Protein AF-A0A2D4KSR7-F1 (afdb_monomer_lite)

pLDDT: mean 79.36, std 15.35, range [29.64, 94.12]

Sequence (170 aa):
NNEILVERNINGSLLKAALCVRCDGKEQSFSIANTLNNMCKRCQPTFISVNKSCSCSEPNILTGGLCFTSTGNFPPKGITTVRYGKLGITLRSEWFYKNLQASAAACWLYSNLTSCQALGNMCVMNMNSLSSATPDACGLFQYVFANTVGLGTVHSISFWRQSLPWLFYG

Foldseek 3Di:
DQWAWDQADLVGHGDPDTDTHHAPQPDLHQWHADPVSHDTHGADVQCCVAGNGNDQDPPWDDALNHTHRPPDPQFPDADQWAQPPVVRDIDGDPVCRRQQSVLLRCCQVVLDPVSLVVLVVQCVVNVVDDDPVGHYSNNSNVVSQVVCVVVPDRSVDPPQPVDHPDDDPD

Organism: NCBI:txid1970185

InterPro domains:
  IPR019170 Meckelin [PF09773] (38-170)
  IPR019170 Meckelin [PTHR21274] (5-170)

Structure (mmCIF, N/CA/C/O backbone):
data_AF-A0A2D4KSR7-F1
#
_entry.id   AF-A0A2D4KSR7-F1
#
loop_
_atom_site.group_PDB
_atom_site.id
_atom_site.type_symbol
_atom_site.label_atom_id
_atom_site.label_alt_id
_atom_site.label_comp_id
_atom_site.label_asym_id
_atom_site.label_entity_id
_atom_site.label_seq_id
_atom_site.pdbx_PDB_ins_code
_atom_site.Cartn_x
_atom_site.Cartn_y
_atom_site.Cartn_z
_atom_site.occupancy
_atom_site.B_iso_or_equiv
_atom_site.auth_seq_id
_atom_site.auth_comp_id
_atom_site.auth_asym_id
_atom_site.auth_atom_id
_atom_site.pdbx_PDB_model_num
ATOM 1 N N . ASN A 1 1 ? -32.581 1.930 15.905 1.00 51.91 1 ASN A N 1
ATOM 2 C CA . ASN A 1 1 ? -31.852 0.767 16.454 1.00 51.91 1 ASN A CA 1
ATOM 3 C C . ASN A 1 1 ? -30.727 0.366 15.511 1.00 51.91 1 ASN A C 1
ATOM 5 O O . ASN A 1 1 ? -30.988 -0.356 14.564 1.00 51.91 1 ASN A O 1
ATOM 9 N N . ASN A 1 2 ? -29.507 0.865 15.747 1.00 66.25 2 ASN A N 1
ATOM 10 C CA . ASN A 1 2 ? -28.279 0.490 15.012 1.00 66.25 2 ASN A CA 1
ATOM 11 C C . ASN A 1 2 ? -27.337 -0.330 15.915 1.00 66.25 2 ASN A C 1
ATOM 13 O O . ASN A 1 2 ? -26.118 -0.167 15.880 1.00 66.25 2 ASN A O 1
ATOM 17 N N . GLU A 1 3 ? -27.919 -1.151 16.783 1.00 81.31 3 GLU A N 1
ATOM 18 C CA . GLU A 1 3 ? -27.183 -1.977 17.732 1.00 81.31 3 GLU A CA 1
ATOM 19 C C . GLU A 1 3 ? -27.198 -3.424 17.251 1.00 81.31 3 GLU A C 1
ATOM 21 O O . GLU A 1 3 ? -28.242 -3.953 16.871 1.00 81.31 3 GLU A O 1
ATOM 26 N N . ILE A 1 4 ? -26.019 -4.035 17.228 1.00 83.19 4 ILE A N 1
ATOM 27 C CA . ILE A 1 4 ? -25.780 -5.388 16.738 1.00 83.19 4 ILE A CA 1
ATOM 28 C C . ILE A 1 4 ? -25.437 -6.261 17.937 1.00 83.19 4 ILE A C 1
ATOM 30 O O . ILE A 1 4 ? -24.583 -5.893 18.748 1.00 83.19 4 ILE A O 1
ATOM 34 N N . LEU A 1 5 ? -26.081 -7.423 18.034 1.00 83.69 5 LEU A N 1
ATOM 35 C CA . LEU A 1 5 ? -25.757 -8.423 19.042 1.00 83.69 5 LEU A CA 1
ATOM 36 C C . LEU A 1 5 ? -24.390 -9.046 18.723 1.00 83.69 5 LEU A C 1
ATOM 38 O O . LEU A 1 5 ? -24.196 -9.630 17.659 1.00 83.69 5 LEU A O 1
ATOM 42 N N . VAL A 1 6 ? -23.442 -8.932 19.646 1.00 82.81 6 VAL A N 1
ATOM 43 C CA . VAL A 1 6 ? -22.099 -9.506 19.537 1.00 82.81 6 VAL A CA 1
ATOM 44 C C . VAL A 1 6 ? -21.813 -10.432 20.708 1.00 82.81 6 VAL A C 1
ATOM 46 O O . VAL A 1 6 ? -21.980 -10.076 21.871 1.00 82.81 6 VAL A O 1
ATOM 49 N N . GLU A 1 7 ? -21.312 -11.620 20.388 1.00 83.38 7 GLU A N 1
ATOM 50 C CA . GLU A 1 7 ? -20.863 -12.623 21.363 1.00 83.38 7 GLU A CA 1
ATOM 51 C C . GLU A 1 7 ? -19.338 -12.633 21.526 1.00 83.38 7 GLU A C 1
ATOM 53 O O . GLU A 1 7 ? -18.792 -13.276 22.422 1.00 83.38 7 GLU A O 1
ATOM 58 N N . ARG A 1 8 ? -18.622 -11.925 20.646 1.00 81.31 8 ARG A N 1
ATOM 59 C CA . ARG A 1 8 ? -17.161 -11.827 20.640 1.00 81.31 8 ARG A CA 1
ATOM 60 C C . ARG A 1 8 ? -16.721 -10.376 20.543 1.00 81.31 8 ARG A C 1
ATOM 62 O O . ARG A 1 8 ? -17.354 -9.564 19.874 1.00 81.31 8 ARG A O 1
ATOM 69 N N . ASN A 1 9 ? -15.603 -10.069 21.187 1.00 71.94 9 ASN A N 1
ATOM 70 C CA . ASN A 1 9 ? -14.943 -8.775 21.068 1.00 71.94 9 ASN A CA 1
ATOM 71 C C . ASN A 1 9 ? -14.257 -8.636 19.691 1.00 71.94 9 ASN A C 1
ATOM 73 O O . ASN A 1 9 ? -13.995 -9.631 19.016 1.00 71.94 9 ASN A O 1
ATOM 77 N N . ILE A 1 10 ? -13.867 -7.416 19.308 1.00 68.62 10 ILE A N 1
ATOM 78 C CA . ILE A 1 10 ? -13.148 -7.108 18.054 1.00 68.62 10 ILE A CA 1
ATOM 79 C C . ILE A 1 10 ? -11.805 -7.844 17.908 1.00 68.62 10 ILE A C 1
ATOM 81 O O . ILE A 1 10 ? -11.288 -7.963 16.801 1.00 68.62 10 ILE A O 1
ATOM 85 N N . ASN A 1 11 ? -11.249 -8.345 19.014 1.00 70.25 11 ASN A N 1
ATOM 86 C CA . ASN A 1 11 ? -10.027 -9.153 19.047 1.00 70.25 11 ASN A CA 1
ATOM 87 C C . ASN A 1 11 ? -10.307 -10.668 18.917 1.00 70.25 11 ASN A C 1
ATOM 89 O O . ASN A 1 11 ? -9.387 -11.471 19.024 1.00 70.25 11 ASN A O 1
ATOM 93 N N . GLY A 1 12 ? -11.569 -11.077 18.741 1.00 73.12 12 GLY A N 1
ATOM 94 C CA . GLY A 1 12 ? -11.992 -12.474 18.584 1.00 73.12 12 GLY A CA 1
ATOM 95 C C . GLY A 1 12 ? -12.290 -13.230 19.887 1.00 73.12 12 GLY A C 1
ATOM 96 O O . GLY A 1 12 ? -12.804 -14.350 19.836 1.00 73.12 12 GLY A O 1
ATOM 97 N N . SER A 1 13 ? -12.026 -12.639 21.056 1.00 83.56 13 SER A N 1
ATOM 98 C CA . SER A 1 13 ? -12.298 -13.249 22.367 1.00 83.56 13 SER A CA 1
ATOM 99 C C . SER A 1 13 ? -13.800 -13.366 22.649 1.00 83.56 13 SER A C 1
ATOM 101 O O . SER A 1 13 ? -14.536 -12.414 22.393 1.00 83.56 13 SER A 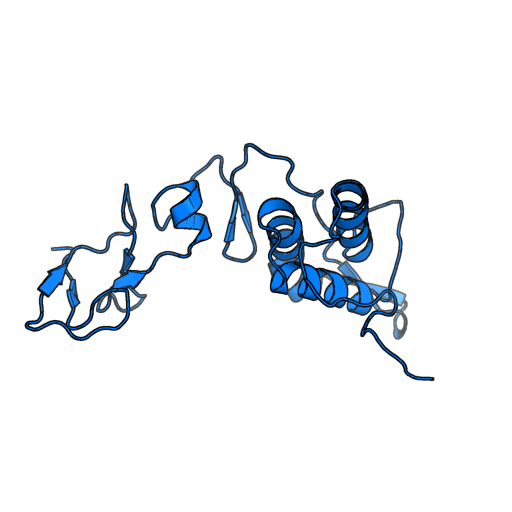O 1
ATOM 103 N N . LEU A 1 14 ? -14.246 -14.485 23.228 1.00 84.75 14 LEU A N 1
ATOM 104 C CA . LEU A 1 14 ? -15.642 -14.684 23.638 1.00 84.75 14 LEU A CA 1
ATOM 105 C C . LEU A 1 14 ? -16.010 -13.759 24.811 1.00 84.75 14 LEU A C 1
ATOM 107 O O . LEU A 1 14 ? -15.238 -13.620 25.760 1.00 84.75 14 LEU A O 1
ATOM 111 N N . LEU A 1 15 ? -17.173 -13.116 24.736 1.00 85.00 15 LEU A N 1
ATOM 112 C CA . LEU A 1 15 ? -17.734 -12.313 25.819 1.00 85.00 15 LEU A CA 1
ATOM 113 C C . LEU A 1 15 ? -18.458 -13.221 26.822 1.00 85.00 15 LEU A C 1
ATOM 115 O O . LEU A 1 15 ? -18.980 -14.272 26.462 1.00 85.00 15 LEU A O 1
ATOM 119 N N . LYS A 1 16 ? -18.515 -12.804 28.093 1.00 90.06 16 LYS A N 1
ATOM 120 C CA . LYS A 1 16 ? -19.244 -13.549 29.140 1.00 90.06 16 LYS A CA 1
ATOM 121 C C . LYS A 1 16 ? -20.762 -13.558 28.916 1.00 90.06 16 LYS A C 1
ATOM 123 O O . LYS A 1 16 ? -21.438 -14.458 29.394 1.00 90.06 16 LYS A O 1
ATOM 128 N N . ALA A 1 17 ? -21.274 -12.551 28.215 1.00 87.25 17 ALA A N 1
ATOM 129 C CA . ALA A 1 17 ? -22.658 -12.425 27.785 1.00 87.25 17 ALA A CA 1
ATOM 130 C C . ALA A 1 17 ? -22.686 -11.679 26.446 1.00 87.25 17 ALA A C 1
ATOM 132 O O . ALA A 1 17 ? -21.797 -10.864 26.179 1.00 87.25 17 ALA A O 1
ATOM 133 N N . ALA A 1 18 ? -23.693 -11.952 25.617 1.00 84.62 18 ALA A N 1
ATOM 134 C CA . ALA A 1 18 ? -23.889 -11.219 24.374 1.00 84.62 18 ALA A CA 1
ATOM 135 C C . ALA A 1 18 ? -24.236 -9.752 24.678 1.00 84.62 18 ALA A C 1
ATOM 137 O O . ALA A 1 18 ? -25.038 -9.470 25.569 1.00 84.62 18 ALA A O 1
ATOM 138 N N . LEU A 1 19 ? -23.617 -8.821 23.953 1.00 86.31 19 LEU A N 1
ATOM 139 C CA . LEU A 1 19 ? -23.826 -7.383 24.120 1.00 86.31 19 LEU A CA 1
ATOM 140 C C . LEU A 1 19 ? -24.413 -6.788 22.843 1.00 86.31 19 LEU A C 1
ATOM 142 O O . LEU A 1 19 ? -24.011 -7.162 21.747 1.00 86.31 19 LEU A O 1
ATOM 146 N N . CYS A 1 20 ? -25.323 -5.830 22.980 1.00 85.44 20 CYS A N 1
ATOM 147 C CA . CYS A 1 20 ? -25.764 -4.993 21.870 1.00 85.44 20 CYS A CA 1
ATOM 148 C C . CYS A 1 20 ? -24.804 -3.808 21.752 1.00 85.44 20 CYS A C 1
ATOM 150 O O . CYS A 1 20 ? -24.726 -2.981 22.659 1.00 85.44 20 CYS A O 1
ATOM 152 N N . VAL A 1 21 ? -24.036 -3.739 20.664 1.00 83.44 21 VAL A N 1
ATOM 153 C CA . VAL A 1 21 ? -23.065 -2.657 20.443 1.00 83.44 21 VAL A CA 1
ATOM 154 C C . VAL A 1 21 ? -23.358 -1.916 19.148 1.00 83.44 21 VAL A C 1
ATOM 156 O O . VAL A 1 21 ? -23.819 -2.492 18.162 1.00 83.44 21 VAL A O 1
ATOM 159 N N . ARG A 1 22 ? -23.064 -0.618 19.135 1.00 83.31 22 ARG A N 1
ATOM 160 C CA . ARG A 1 22 ? -23.226 0.231 17.957 1.00 83.31 22 ARG A CA 1
ATOM 161 C C . ARG A 1 22 ? -21.956 0.208 17.102 1.00 83.31 22 ARG A C 1
ATOM 163 O O . ARG A 1 22 ? -20.885 0.572 17.577 1.00 83.31 22 ARG A O 1
ATOM 170 N N . CYS A 1 23 ? -22.089 -0.192 15.837 1.00 83.31 23 CYS A N 1
ATOM 171 C CA . CYS A 1 23 ? -20.983 -0.318 14.877 1.00 83.31 23 CYS A CA 1
ATOM 172 C C . CYS A 1 23 ? -21.317 0.393 13.566 1.00 83.31 23 CYS A C 1
ATOM 174 O O . CYS A 1 23 ? -21.527 -0.235 12.530 1.00 83.31 23 CYS A O 1
ATOM 176 N N . ASP A 1 24 ? -21.405 1.717 13.615 1.00 82.50 24 ASP A N 1
ATOM 177 C CA . ASP A 1 24 ? -21.771 2.546 12.465 1.00 82.50 24 ASP A CA 1
ATOM 178 C C . ASP A 1 24 ? -20.566 3.013 11.635 1.00 82.50 24 ASP A C 1
ATOM 180 O O . ASP A 1 24 ? -20.754 3.558 10.548 1.00 82.50 24 ASP A O 1
ATOM 184 N N . GLY A 1 25 ? -19.335 2.783 12.111 1.00 80.00 25 GLY A N 1
ATOM 185 C CA . GLY A 1 25 ? -18.094 3.128 11.413 1.00 80.00 25 GLY A CA 1
ATOM 186 C C . GLY A 1 25 ? -17.872 4.629 11.179 1.00 80.00 25 GLY A C 1
ATOM 187 O O . GLY A 1 25 ? -16.879 4.992 10.541 1.00 80.00 25 GLY A O 1
ATOM 188 N N . LYS A 1 26 ? -18.769 5.489 11.679 1.00 79.62 26 LYS A N 1
ATOM 189 C CA . LYS A 1 26 ? -18.715 6.955 11.589 1.00 79.62 26 LYS A CA 1
ATOM 190 C C . LYS A 1 26 ? -18.145 7.525 12.892 1.00 79.62 26 LYS A C 1
ATOM 192 O O . LYS A 1 26 ? -18.315 6.906 13.929 1.00 79.62 26 LYS A O 1
ATOM 197 N N . GLU A 1 27 ? -17.445 8.659 12.795 1.00 68.25 27 GLU A N 1
ATOM 198 C CA 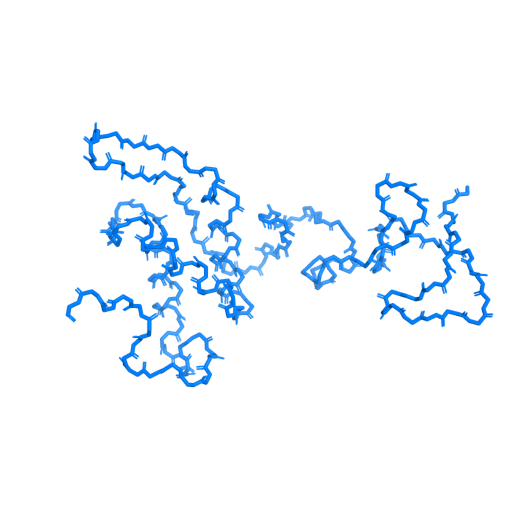. GLU A 1 27 ? -16.882 9.481 13.891 1.00 68.25 27 GLU A CA 1
ATOM 199 C C . GLU A 1 27 ? -16.337 8.735 15.131 1.00 68.25 27 GLU A C 1
ATOM 201 O O . GLU A 1 27 ? -17.081 8.321 16.011 1.00 68.25 27 GLU A O 1
ATOM 206 N N . GLN A 1 28 ? -15.003 8.632 15.243 1.00 74.81 28 GLN A N 1
ATOM 207 C CA . GLN A 1 28 ? -14.304 7.978 16.369 1.00 74.81 28 GLN A CA 1
ATOM 208 C C . GLN A 1 28 ? -14.764 6.532 16.644 1.00 74.81 28 GLN A C 1
ATOM 210 O O . GLN A 1 28 ? -14.848 6.089 17.789 1.00 74.81 28 GLN A O 1
ATOM 215 N N . SER A 1 29 ? -15.023 5.772 15.580 1.00 80.50 29 SER A N 1
ATOM 216 C CA . SER A 1 29 ? -15.444 4.374 15.656 1.00 80.50 29 SER A CA 1
ATOM 217 C C . SER A 1 29 ? -14.387 3.438 15.068 1.00 80.50 29 SER A C 1
ATOM 219 O O . SER A 1 29 ? -13.905 3.633 13.954 1.00 80.50 29 SER A O 1
ATOM 221 N N . PHE A 1 30 ? -14.037 2.382 15.807 1.00 83.62 30 PHE A N 1
ATOM 222 C CA . PHE A 1 30 ? -13.051 1.377 15.381 1.00 83.62 30 PHE A CA 1
ATOM 223 C C . PHE A 1 30 ? -13.686 0.123 14.767 1.00 83.62 30 PHE A C 1
ATOM 225 O O . PHE A 1 30 ? -12.971 -0.829 14.432 1.00 83.62 30 PHE A O 1
ATOM 232 N N . SER A 1 31 ? -15.012 0.106 14.608 1.00 87.19 31 SER A N 1
ATOM 233 C CA . SER A 1 31 ? -15.746 -1.023 14.041 1.00 87.19 31 SER A CA 1
ATOM 234 C C . SER A 1 31 ? -16.954 -0.594 13.214 1.00 87.19 31 SER A C 1
ATOM 236 O O . SER A 1 31 ? -17.691 0.316 13.585 1.00 87.19 31 SER A O 1
ATOM 238 N N . ILE A 1 32 ? -17.199 -1.323 12.130 1.00 88.44 32 ILE A N 1
ATOM 239 C CA . ILE A 1 32 ? -18.368 -1.178 11.261 1.00 88.44 32 ILE A CA 1
ATOM 240 C C . ILE A 1 32 ? -19.108 -2.504 11.161 1.00 88.44 32 ILE A C 1
ATOM 242 O O . ILE A 1 32 ? -18.506 -3.577 11.240 1.00 88.44 32 ILE A O 1
ATOM 246 N N . ALA A 1 33 ? -20.418 -2.438 10.981 1.00 87.44 33 ALA A N 1
ATOM 247 C CA . ALA A 1 33 ? -21.222 -3.594 10.642 1.00 87.44 33 ALA A CA 1
ATOM 248 C C . ALA A 1 33 ? -20.677 -4.316 9.397 1.00 87.44 33 ALA A C 1
ATOM 250 O O . ALA A 1 33 ? -20.230 -3.700 8.426 1.00 87.44 33 ALA A O 1
ATOM 251 N N . ASN A 1 34 ? -20.714 -5.645 9.411 1.00 85.12 34 ASN A N 1
ATOM 252 C CA . ASN A 1 34 ? -20.498 -6.431 8.206 1.00 85.12 34 ASN A CA 1
ATOM 253 C C . ASN A 1 34 ? -21.658 -6.241 7.209 1.00 85.12 34 ASN A C 1
ATOM 255 O O . ASN A 1 34 ? -22.696 -5.671 7.526 1.00 85.12 34 ASN A O 1
ATOM 259 N N . THR A 1 35 ? -21.503 -6.775 5.998 1.00 86.62 35 THR A N 1
ATOM 260 C CA . THR A 1 35 ? -22.511 -6.681 4.926 1.00 86.62 35 THR A CA 1
ATOM 261 C C . THR A 1 35 ? -23.880 -7.258 5.297 1.00 86.62 35 THR A C 1
ATOM 263 O O . THR A 1 35 ? -24.880 -6.839 4.730 1.00 86.62 35 THR A O 1
ATOM 266 N N . LEU A 1 36 ? -23.931 -8.201 6.243 1.00 86.06 36 LEU A N 1
ATOM 267 C CA . LEU A 1 36 ? -25.162 -8.822 6.744 1.00 86.06 36 LEU A CA 1
ATOM 268 C C . LEU A 1 36 ? -25.751 -8.097 7.967 1.00 86.06 36 LEU A C 1
ATOM 270 O O . LEU A 1 36 ? -26.764 -8.534 8.502 1.00 86.06 36 LEU A O 1
ATOM 274 N N . ASN A 1 37 ? -25.107 -7.021 8.428 1.00 84.25 37 ASN A N 1
ATOM 275 C CA . ASN A 1 37 ? -25.482 -6.229 9.599 1.00 84.25 37 ASN A CA 1
ATOM 276 C C . ASN A 1 37 ? -25.703 -7.044 10.891 1.00 84.25 37 ASN A C 1
ATOM 278 O O . ASN A 1 37 ? -26.493 -6.663 11.750 1.00 84.25 37 ASN A O 1
ATOM 282 N N . ASN A 1 38 ? -25.010 -8.175 11.027 1.00 82.69 38 ASN A N 1
ATOM 283 C CA . ASN A 1 38 ? -25.150 -9.101 12.155 1.00 82.69 38 ASN A CA 1
ATOM 284 C C . ASN A 1 38 ? -23.853 -9.287 12.952 1.00 82.69 38 ASN A C 1
ATOM 286 O O . ASN A 1 38 ? -23.841 -9.995 13.951 1.00 82.69 38 ASN A O 1
ATOM 290 N N . MET A 1 39 ? -22.752 -8.672 12.518 1.00 82.50 39 MET A N 1
ATOM 291 C CA . MET A 1 39 ? -21.476 -8.732 13.221 1.00 82.50 39 MET A CA 1
ATOM 292 C C . MET A 1 39 ? -20.692 -7.442 13.016 1.00 82.50 39 MET A C 1
ATOM 294 O O . MET A 1 39 ? -20.586 -6.938 11.898 1.00 82.50 39 MET A O 1
ATOM 298 N N . CYS A 1 40 ? -20.058 -6.957 14.077 1.00 84.62 40 CYS A N 1
ATOM 299 C CA . CYS A 1 40 ? -19.108 -5.858 13.996 1.00 84.62 40 CYS A CA 1
ATOM 300 C C . CYS A 1 40 ? -17.740 -6.345 13.514 1.00 84.62 40 CYS A C 1
ATOM 302 O O . CYS A 1 40 ? -17.131 -7.230 14.114 1.00 84.62 40 CYS A O 1
ATOM 304 N N . LYS A 1 41 ? -17.232 -5.744 12.440 1.00 85.38 41 LYS A N 1
ATOM 305 C CA . LYS A 1 41 ? -15.875 -5.949 11.930 1.00 85.38 41 LYS A CA 1
ATOM 306 C C . LYS A 1 41 ? -15.011 -4.751 12.291 1.00 85.38 41 LYS A C 1
ATOM 308 O O . LYS A 1 41 ? -15.452 -3.608 12.201 1.00 85.38 41 LYS A O 1
ATOM 313 N N . ARG A 1 42 ? -13.763 -5.008 12.681 1.00 85.31 42 ARG A N 1
ATOM 314 C CA . ARG A 1 42 ? -12.788 -3.949 12.958 1.00 85.31 42 ARG A CA 1
ATOM 315 C C . ARG A 1 42 ? -12.473 -3.170 11.674 1.00 85.31 42 ARG A C 1
ATOM 317 O O . ARG A 1 42 ? -12.297 -3.781 10.620 1.00 85.31 42 ARG A O 1
ATOM 324 N N . CYS A 1 43 ? -12.378 -1.845 11.774 1.00 87.75 43 CYS A N 1
ATOM 325 C CA . CYS A 1 43 ? -11.943 -0.996 10.666 1.00 87.75 43 CYS A CA 1
ATOM 326 C C . CYS A 1 43 ? -10.522 -1.364 10.222 1.00 87.75 43 CYS A C 1
ATOM 328 O O . CYS A 1 43 ? -9.696 -1.826 11.018 1.00 87.75 43 CYS A O 1
ATOM 330 N N . GLN A 1 44 ? -10.216 -1.120 8.950 1.00 88.38 44 GLN A N 1
ATOM 331 C CA . GLN A 1 44 ? -8.875 -1.342 8.427 1.00 88.38 44 GLN A CA 1
ATOM 332 C C . GLN A 1 44 ? -7.871 -0.392 9.142 1.00 88.38 44 GLN A C 1
ATOM 334 O O . GLN A 1 44 ? -8.191 0.781 9.351 1.00 88.38 44 GLN A O 1
ATOM 339 N N . PRO A 1 45 ? -6.668 -0.858 9.543 1.00 86.69 45 PRO A N 1
ATOM 340 C CA . PRO A 1 45 ? -5.736 -0.073 10.366 1.00 86.69 45 PRO A CA 1
ATOM 341 C C . PRO A 1 45 ? -5.337 1.309 9.830 1.00 86.69 45 PRO A C 1
ATOM 343 O O . PRO A 1 45 ? -5.208 2.244 10.613 1.00 86.69 45 PRO A O 1
ATOM 346 N N . THR A 1 46 ? -5.168 1.469 8.516 1.00 89.38 46 THR A N 1
ATOM 347 C CA . THR A 1 46 ? -4.843 2.766 7.893 1.00 89.38 46 THR A CA 1
ATOM 348 C C . THR A 1 46 ? -5.998 3.760 8.016 1.00 89.38 46 THR A C 1
ATOM 350 O O . THR A 1 46 ? -5.758 4.923 8.316 1.00 89.38 46 THR A O 1
ATOM 353 N N . PHE A 1 47 ? -7.255 3.308 7.936 1.00 91.12 47 PHE A N 1
ATOM 354 C CA . PHE A 1 47 ? -8.422 4.170 8.169 1.00 91.12 47 PHE A CA 1
ATOM 355 C C . PHE A 1 47 ? -8.471 4.653 9.623 1.00 91.12 47 PHE A C 1
ATOM 357 O O . PHE A 1 47 ? -8.683 5.837 9.884 1.00 91.12 47 PHE A O 1
ATOM 364 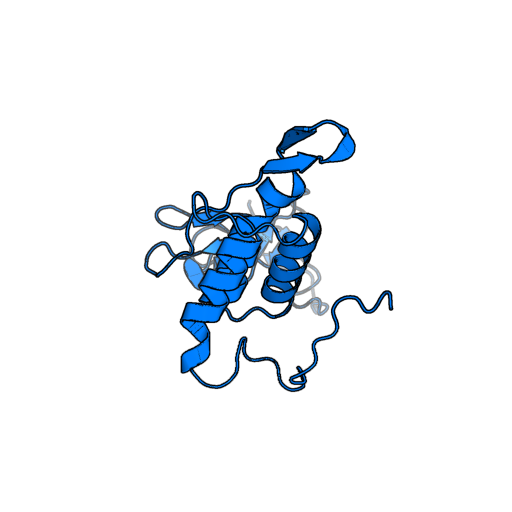N N . ILE A 1 48 ? -8.195 3.747 10.568 1.00 87.81 48 ILE A N 1
ATOM 365 C CA . ILE A 1 48 ? -8.103 4.086 11.992 1.00 87.81 48 ILE A CA 1
ATOM 366 C C . ILE A 1 48 ? -6.971 5.090 12.234 1.00 87.81 48 ILE A C 1
ATOM 368 O O . ILE A 1 48 ? -7.165 6.069 12.951 1.00 87.81 48 ILE A O 1
ATOM 372 N N . SER A 1 49 ? -5.800 4.861 11.635 1.00 86.56 49 SER A N 1
ATOM 373 C CA . SER A 1 49 ? -4.631 5.725 11.804 1.00 86.56 49 SER A CA 1
ATOM 374 C C . SER A 1 49 ? -4.845 7.129 11.242 1.00 86.56 49 SER A C 1
ATOM 376 O O . SER A 1 49 ? -4.299 8.078 11.796 1.00 86.56 49 SER A O 1
ATOM 378 N N . VAL A 1 50 ? -5.599 7.260 10.147 1.00 88.31 50 VAL A N 1
ATOM 379 C CA . VAL A 1 50 ? -5.814 8.540 9.456 1.00 88.31 50 VAL A CA 1
ATOM 380 C C . VAL A 1 50 ? -6.991 9.314 10.048 1.00 88.31 50 VAL A C 1
ATOM 382 O O . VAL A 1 50 ? -6.847 10.489 10.363 1.00 88.31 50 VAL A O 1
ATOM 385 N N . ASN A 1 51 ? -8.150 8.671 10.217 1.00 87.38 51 ASN A N 1
ATOM 386 C CA . ASN A 1 51 ? -9.407 9.362 10.526 1.00 87.38 51 ASN A CA 1
ATOM 387 C C . ASN A 1 51 ? -10.102 8.841 11.797 1.00 87.38 51 ASN A C 1
ATOM 389 O O . ASN A 1 51 ? -11.213 9.258 12.119 1.00 87.38 51 ASN A O 1
ATOM 393 N N . LYS A 1 52 ? -9.480 7.889 12.515 1.00 87.56 52 LYS A N 1
ATOM 394 C CA . LYS A 1 52 ? -10.077 7.184 13.668 1.00 87.56 52 LYS A CA 1
ATOM 395 C C . LYS A 1 52 ? -11.485 6.644 13.364 1.00 87.56 52 LYS A C 1
ATOM 397 O O . LYS A 1 52 ? -12.346 6.616 14.237 1.00 87.56 52 LYS A O 1
ATOM 402 N N . SER A 1 53 ? -11.725 6.250 12.116 1.00 90.12 53 SER A N 1
ATOM 403 C CA . SER A 1 53 ? -13.023 5.785 11.629 1.00 90.12 53 SER A CA 1
ATOM 404 C C . SER A 1 53 ? -12.849 4.632 10.637 1.00 90.12 53 SER A C 1
ATOM 406 O O . SER A 1 53 ? -11.730 4.210 10.334 1.00 90.12 53 SER A O 1
ATOM 408 N N . CYS A 1 54 ? -13.961 4.121 10.111 1.00 89.44 54 CYS A N 1
ATOM 409 C CA . CYS A 1 54 ? -13.982 3.192 8.979 1.00 89.44 54 CYS A CA 1
ATOM 410 C C . CYS A 1 54 ? -14.135 3.914 7.626 1.00 89.44 54 CYS A C 1
ATOM 412 O O . CYS A 1 54 ? -14.269 3.249 6.599 1.00 89.44 54 CYS A O 1
ATOM 414 N N . SER A 1 55 ? -14.133 5.253 7.595 1.00 91.06 55 SER A N 1
ATOM 415 C CA . SER A 1 55 ? -14.349 6.049 6.383 1.00 91.06 55 SER A CA 1
ATOM 416 C C . SER A 1 55 ? -13.102 6.842 5.987 1.00 91.06 55 SER A C 1
ATOM 418 O O . SER A 1 55 ? -12.561 7.625 6.771 1.00 91.06 55 SER A O 1
ATOM 420 N N . CYS A 1 56 ? -12.671 6.679 4.736 1.00 90.62 56 CYS A N 1
ATOM 421 C CA . CYS A 1 56 ? -11.625 7.511 4.147 1.00 90.62 56 CYS A CA 1
ATOM 422 C C . CYS A 1 56 ? -12.271 8.762 3.545 1.00 90.62 56 CYS A C 1
ATOM 424 O O . CYS A 1 56 ? -12.663 8.761 2.381 1.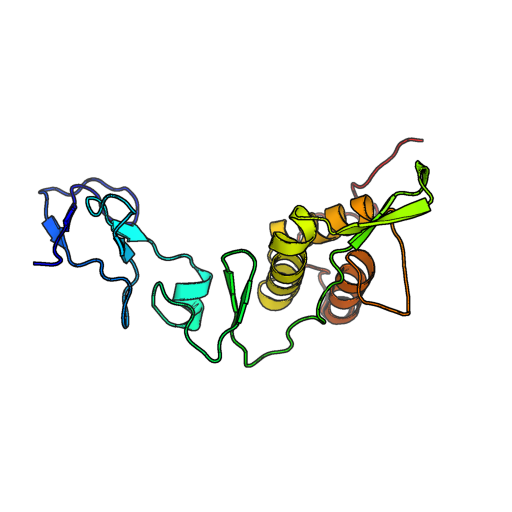00 90.62 56 CYS A O 1
ATOM 426 N N . SER A 1 57 ? -12.477 9.782 4.377 1.00 88.12 57 SER A N 1
ATOM 427 C CA . SER A 1 57 ? -13.097 11.044 3.963 1.00 88.12 57 SER A CA 1
ATOM 428 C C . SER A 1 57 ? -12.064 11.988 3.343 1.00 88.12 57 SER A C 1
ATOM 430 O O . SER A 1 57 ? -10.893 11.957 3.734 1.00 88.12 57 SER A O 1
ATOM 432 N N . GLU A 1 58 ? -12.496 12.849 2.418 1.00 86.06 58 GLU A N 1
ATOM 433 C CA . GLU A 1 58 ? -11.652 13.919 1.871 1.00 86.06 58 GLU A CA 1
ATOM 434 C C . GLU A 1 58 ? -11.072 14.797 2.999 1.00 86.06 58 GLU A C 1
ATOM 436 O O . GLU A 1 58 ? -11.753 15.022 4.004 1.00 86.06 58 GLU A O 1
ATOM 441 N N . PRO A 1 59 ? -9.815 15.266 2.880 1.00 88.94 59 PRO A N 1
ATOM 442 C CA . PRO A 1 59 ? -8.955 15.240 1.692 1.00 88.94 59 PRO A CA 1
ATOM 443 C C . PRO A 1 59 ? -8.089 13.971 1.540 1.00 88.94 59 PRO A C 1
ATOM 445 O O . PRO A 1 59 ? -7.152 13.985 0.750 1.00 88.94 59 PRO A O 1
ATOM 448 N N . ASN A 1 60 ? -8.336 12.897 2.299 1.00 91.25 60 ASN A N 1
ATOM 449 C CA . ASN A 1 60 ? -7.507 11.684 2.281 1.00 91.25 60 ASN A CA 1
ATOM 450 C C . ASN A 1 60 ? -7.666 10.865 0.988 1.00 91.25 60 ASN A C 1
ATOM 452 O O . ASN A 1 60 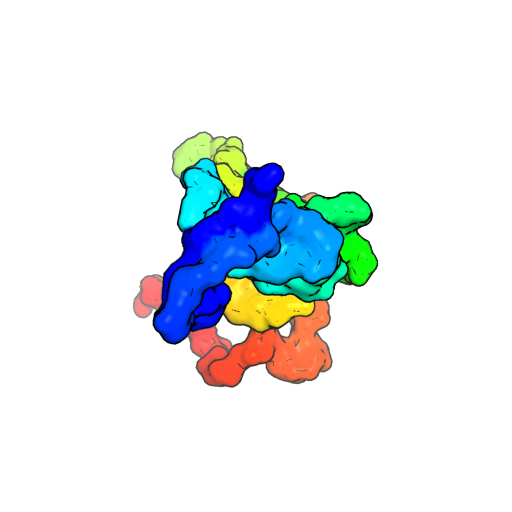? -8.695 10.915 0.318 1.00 91.25 60 ASN A O 1
ATOM 456 N N . ILE A 1 61 ? -6.649 10.070 0.651 1.00 91.56 61 ILE A N 1
ATOM 457 C CA . ILE A 1 61 ? -6.574 9.313 -0.603 1.00 91.56 61 ILE A CA 1
ATOM 458 C C . ILE A 1 61 ? -6.921 7.843 -0.345 1.00 91.56 61 ILE A C 1
ATOM 460 O O . ILE A 1 61 ? -6.190 7.134 0.348 1.00 91.56 61 ILE A O 1
ATOM 464 N N . LEU A 1 62 ? -8.007 7.363 -0.956 1.00 92.25 62 LEU A N 1
ATOM 465 C CA . LEU A 1 62 ? -8.397 5.951 -0.950 1.00 92.25 62 LEU A CA 1
ATOM 466 C C . LEU A 1 62 ? -7.816 5.232 -2.176 1.00 92.25 62 LEU A C 1
ATOM 468 O O . LEU A 1 62 ? -8.189 5.528 -3.310 1.00 92.25 62 LEU A O 1
ATOM 472 N N . THR A 1 63 ? -6.934 4.253 -1.967 1.00 91.38 63 THR A N 1
ATOM 473 C CA . THR A 1 63 ? -6.408 3.413 -3.056 1.00 91.38 63 THR A CA 1
ATOM 474 C C . THR A 1 63 ? -6.073 2.005 -2.573 1.00 91.38 63 THR A C 1
ATOM 476 O O . THR A 1 63 ? -5.612 1.821 -1.449 1.00 91.38 63 THR A O 1
ATOM 479 N N . GLY A 1 64 ? -6.355 0.987 -3.394 1.00 88.56 64 GLY A N 1
ATOM 480 C CA . GLY A 1 64 ? -6.121 -0.429 -3.067 1.00 88.56 64 GLY A CA 1
ATOM 481 C C . GLY A 1 64 ? -6.734 -0.907 -1.746 1.00 88.56 64 GLY A C 1
ATOM 482 O O . GLY A 1 64 ? -6.185 -1.792 -1.098 1.00 88.56 64 GLY A O 1
ATOM 483 N N . GLY A 1 65 ? -7.850 -0.305 -1.316 1.00 89.94 65 GLY A N 1
ATOM 484 C CA . GLY A 1 65 ? -8.498 -0.630 -0.039 1.00 89.94 65 GLY A CA 1
ATOM 485 C C . GLY A 1 65 ? -7.777 -0.086 1.201 1.00 89.94 65 GLY A C 1
ATOM 486 O O . GLY A 1 65 ? -8.099 -0.494 2.315 1.00 89.94 65 GLY A O 1
ATOM 487 N N . LEU A 1 66 ? -6.820 0.826 1.020 1.00 92.31 66 LEU A N 1
ATOM 488 C CA . LEU A 1 66 ? -6.096 1.533 2.073 1.00 92.31 66 LEU A CA 1
ATOM 489 C C . LEU A 1 66 ? -6.416 3.031 2.016 1.00 92.31 66 LEU A C 1
ATOM 491 O O . LEU A 1 66 ? -6.658 3.579 0.939 1.00 92.31 66 LEU A O 1
ATOM 495 N N . CYS A 1 67 ? -6.402 3.685 3.174 1.00 92.94 67 CYS A N 1
ATOM 496 C CA . CYS A 1 67 ? -6.610 5.121 3.302 1.00 92.94 67 CYS A CA 1
ATOM 497 C C . CYS A 1 67 ? -5.294 5.794 3.679 1.00 92.94 67 CYS A C 1
ATOM 499 O O . CYS A 1 67 ? -4.697 5.457 4.699 1.00 92.94 67 CYS A O 1
ATOM 501 N N . PHE A 1 68 ? -4.856 6.752 2.873 1.00 92.00 68 PHE A N 1
ATOM 502 C CA . PHE A 1 68 ? -3.624 7.497 3.094 1.00 92.00 68 PHE A CA 1
ATOM 503 C C . PHE A 1 68 ? -3.939 8.959 3.376 1.00 92.00 68 PHE A C 1
ATOM 505 O O . PHE A 1 68 ? -4.842 9.531 2.766 1.00 92.00 68 PHE A O 1
ATOM 512 N N . THR A 1 69 ? -3.167 9.578 4.268 1.00 89.00 69 THR A N 1
ATOM 513 C CA . THR A 1 69 ? -3.231 11.031 4.447 1.00 89.00 69 THR A CA 1
ATOM 514 C C . THR A 1 69 ? -2.788 11.744 3.168 1.00 89.00 69 THR A C 1
ATOM 516 O O . THR A 1 69 ? -1.850 11.300 2.502 1.00 89.00 69 THR A O 1
ATOM 519 N N . SER A 1 70 ? -3.450 12.845 2.816 1.00 82.94 70 SER A N 1
ATOM 520 C CA . SER A 1 70 ? -3.014 13.710 1.710 1.00 82.94 70 SER A CA 1
ATOM 521 C C . SER A 1 70 ? -1.883 14.655 2.097 1.00 82.94 70 SER A C 1
ATOM 523 O O . SER A 1 70 ? -1.198 15.185 1.225 1.00 82.94 70 SER A O 1
ATOM 525 N N . THR A 1 71 ? -1.644 14.845 3.394 1.00 75.38 71 THR A N 1
ATOM 526 C CA . THR A 1 71 ? -0.516 15.621 3.908 1.00 75.38 71 THR A CA 1
ATOM 527 C C . THR A 1 71 ? 0.723 14.728 4.000 1.00 75.38 71 THR A C 1
ATOM 529 O O . THR A 1 71 ? 1.028 14.146 5.038 1.00 75.38 71 THR A O 1
ATOM 532 N N . GLY A 1 72 ? 1.435 14.567 2.883 1.00 69.56 72 GLY A N 1
ATOM 533 C CA . GLY A 1 72 ? 2.689 13.812 2.832 1.00 69.56 72 GLY A CA 1
ATOM 534 C C . GLY A 1 72 ? 3.239 13.648 1.417 1.00 69.56 72 GLY A C 1
ATOM 535 O O . GLY A 1 72 ? 2.546 13.913 0.436 1.00 69.56 72 GLY A O 1
ATOM 536 N N . ASN A 1 73 ? 4.486 13.178 1.302 1.00 77.94 73 ASN A N 1
ATOM 537 C CA . ASN A 1 73 ? 5.071 12.811 0.010 1.00 77.94 73 ASN A CA 1
ATOM 538 C C . ASN A 1 73 ? 4.423 11.516 -0.486 1.00 77.94 73 ASN A C 1
ATOM 540 O O . ASN A 1 73 ? 4.913 10.424 -0.218 1.00 77.94 73 ASN A O 1
ATOM 544 N N . PHE A 1 74 ? 3.295 11.623 -1.177 1.00 87.25 74 PHE A N 1
ATOM 545 C CA . PHE A 1 74 ? 2.685 10.486 -1.851 1.00 87.25 74 PHE A CA 1
ATOM 546 C C . PHE A 1 74 ? 3.493 10.153 -3.116 1.00 87.25 74 PHE A C 1
ATOM 548 O O . PHE A 1 74 ? 3.877 11.077 -3.839 1.00 87.25 74 PHE A O 1
ATOM 555 N N . PRO A 1 75 ? 3.779 8.870 -3.412 1.00 89.00 75 PRO A N 1
ATOM 556 C CA . PRO A 1 75 ? 4.548 8.529 -4.600 1.00 89.00 75 PRO A CA 1
ATOM 557 C C . PRO A 1 75 ? 3.823 8.984 -5.878 1.00 89.00 75 PRO A C 1
ATOM 559 O O . PRO A 1 75 ? 2.587 9.059 -5.887 1.00 89.00 75 PRO A O 1
ATOM 562 N N . PRO A 1 76 ? 4.564 9.239 -6.974 1.00 89.75 76 PRO A N 1
ATOM 563 C CA . PRO A 1 76 ? 3.977 9.571 -8.266 1.00 89.75 76 PRO A CA 1
ATOM 564 C C . PRO A 1 76 ? 2.892 8.575 -8.680 1.00 89.75 76 PRO A C 1
ATOM 566 O O . PRO A 1 76 ? 2.891 7.415 -8.265 1.00 89.75 76 PRO A O 1
ATOM 569 N N . LYS A 1 77 ? 1.947 9.015 -9.511 1.00 89.31 77 LYS A N 1
ATOM 570 C CA . LYS A 1 77 ? 0.873 8.137 -9.980 1.00 89.31 77 LYS A CA 1
ATOM 571 C C . LYS A 1 77 ? 1.429 7.083 -10.938 1.00 89.31 77 LYS A C 1
ATOM 573 O O . LYS A 1 77 ? 1.846 7.428 -12.038 1.00 89.31 77 LYS A O 1
ATOM 578 N N . GLY A 1 78 ? 1.377 5.818 -10.532 1.00 87.31 78 GLY A N 1
ATOM 579 C CA . GLY A 1 78 ? 1.866 4.690 -11.319 1.00 87.31 78 GLY A CA 1
ATOM 580 C C . GLY A 1 78 ? 1.060 4.415 -12.588 1.00 87.31 78 GLY A C 1
ATOM 581 O O . GLY A 1 78 ? -0.175 4.458 -12.574 1.00 87.31 78 GLY A O 1
ATOM 582 N N . ILE A 1 79 ? 1.741 4.054 -13.675 1.00 88.38 79 ILE A N 1
ATOM 583 C CA . ILE A 1 79 ? 1.096 3.526 -14.879 1.00 88.38 79 ILE A CA 1
ATOM 584 C C . ILE A 1 79 ? 0.733 2.056 -14.688 1.00 88.38 79 ILE A C 1
ATOM 586 O O . ILE A 1 79 ? 1.526 1.235 -14.242 1.00 88.38 79 ILE A O 1
ATOM 590 N N . THR A 1 80 ? -0.501 1.727 -15.061 1.00 88.44 80 THR A N 1
ATOM 591 C CA . THR A 1 80 ? -1.112 0.408 -14.826 1.00 88.44 80 THR A CA 1
ATOM 592 C C . THR A 1 80 ? -1.191 -0.433 -16.097 1.00 88.44 80 THR A C 1
ATOM 594 O O . THR A 1 80 ? -1.787 -1.510 -16.109 1.00 88.44 80 THR A O 1
ATOM 597 N N . THR A 1 81 ? -0.601 0.061 -17.183 1.00 86.69 81 THR A N 1
ATOM 598 C CA . THR A 1 81 ? -0.515 -0.640 -18.457 1.00 86.69 81 THR A CA 1
ATOM 599 C C . THR A 1 81 ? 0.789 -1.415 -18.570 1.00 86.69 81 THR A C 1
ATOM 601 O O . THR A 1 81 ? 1.845 -0.882 -18.247 1.00 86.69 81 THR A O 1
ATOM 604 N N . VAL A 1 82 ? 0.713 -2.638 -19.084 1.00 82.69 82 VAL A N 1
ATOM 605 C CA . VAL A 1 82 ? 1.851 -3.539 -19.288 1.00 82.69 82 VAL A CA 1
ATOM 606 C C . VAL A 1 82 ? 1.976 -3.849 -20.778 1.00 82.69 82 VAL A C 1
ATOM 608 O O . VAL A 1 82 ? 0.971 -4.060 -21.466 1.00 82.69 82 VAL A O 1
ATOM 611 N N . ARG A 1 83 ? 3.208 -3.873 -21.295 1.00 79.62 83 ARG A N 1
ATOM 612 C CA . ARG A 1 83 ? 3.481 -4.231 -22.692 1.00 79.62 83 ARG A CA 1
ATOM 613 C C . ARG A 1 83 ? 3.492 -5.748 -22.854 1.00 79.62 83 ARG A C 1
ATOM 615 O O . ARG A 1 83 ? 4.324 -6.440 -22.274 1.00 79.62 83 ARG A O 1
ATOM 622 N N . TYR A 1 84 ? 2.616 -6.268 -23.704 1.00 79.19 84 TYR A N 1
ATOM 623 C CA . TYR A 1 84 ? 2.601 -7.676 -24.072 1.00 79.19 84 TYR A CA 1
ATOM 624 C C . TYR A 1 84 ? 3.477 -7.903 -25.308 1.00 79.19 84 TYR A C 1
ATOM 626 O O . TYR A 1 84 ? 3.020 -7.808 -26.449 1.00 79.19 84 TYR A O 1
ATOM 634 N N . GLY A 1 85 ? 4.761 -8.193 -25.073 1.00 75.00 85 GLY A N 1
ATOM 635 C CA . GLY A 1 85 ? 5.791 -8.266 -26.117 1.00 75.00 85 GLY A CA 1
ATOM 636 C C . GLY A 1 85 ? 5.458 -9.200 -27.285 1.00 75.00 85 GLY A C 1
ATOM 637 O O . GLY A 1 85 ? 5.749 -8.859 -28.425 1.00 75.00 85 GLY A O 1
ATOM 638 N N . LYS A 1 86 ? 4.765 -10.319 -27.029 1.00 78.00 86 LYS A N 1
ATOM 639 C CA . LYS A 1 86 ? 4.389 -11.297 -28.066 1.00 78.00 86 LYS A CA 1
ATOM 640 C C . LYS A 1 86 ? 3.430 -10.737 -29.124 1.00 78.00 86 LYS A C 1
ATOM 642 O O . LYS A 1 86 ? 3.508 -11.151 -30.272 1.00 78.00 86 LYS A O 1
ATOM 647 N N . LEU A 1 87 ? 2.533 -9.822 -28.750 1.00 81.94 87 LEU A N 1
ATOM 648 C CA . LEU A 1 87 ? 1.591 -9.190 -29.691 1.00 81.94 87 LEU A CA 1
ATOM 649 C C . LEU A 1 87 ? 1.968 -7.738 -30.010 1.00 81.94 87 LEU A C 1
ATOM 651 O O . LEU A 1 87 ? 1.279 -7.092 -30.787 1.00 81.94 87 LEU A O 1
ATOM 655 N N . GLY A 1 88 ? 3.016 -7.195 -29.384 1.00 81.75 88 GLY A N 1
ATOM 656 C CA . GLY A 1 88 ? 3.423 -5.799 -29.560 1.00 81.75 88 GLY A CA 1
ATOM 657 C C . GLY A 1 88 ? 2.430 -4.763 -29.014 1.00 81.75 88 GLY A C 1
ATOM 658 O O . GLY A 1 88 ? 2.633 -3.574 -29.234 1.00 81.75 88 GLY A O 1
ATOM 659 N N . ILE A 1 89 ? 1.390 -5.188 -28.292 1.00 83.88 89 ILE A N 1
ATOM 660 C CA . ILE A 1 89 ? 0.337 -4.316 -27.754 1.00 83.88 89 ILE A CA 1
ATOM 661 C C . ILE A 1 89 ? 0.589 -3.948 -26.291 1.00 83.88 89 ILE A C 1
ATOM 663 O O . ILE A 1 89 ? 1.277 -4.660 -25.557 1.00 83.88 89 ILE A O 1
ATOM 667 N N . THR A 1 90 ? -0.035 -2.862 -25.848 1.00 85.19 90 THR A N 1
ATOM 668 C CA . THR A 1 90 ? -0.049 -2.427 -24.449 1.00 85.19 90 THR A CA 1
ATOM 669 C C . THR A 1 90 ? -1.450 -2.620 -23.883 1.00 85.19 90 THR A C 1
ATOM 671 O O . THR A 1 90 ? -2.427 -2.170 -24.478 1.00 85.19 90 THR A O 1
ATOM 674 N N . LEU A 1 91 ? -1.558 -3.296 -22.739 1.00 87.44 91 LEU A N 1
ATOM 675 C CA . LEU A 1 91 ? -2.833 -3.637 -22.107 1.00 87.44 91 LEU A CA 1
ATOM 676 C C . LEU A 1 91 ? -2.901 -3.056 -20.700 1.00 87.44 91 LEU A C 1
ATOM 678 O O . LEU A 1 91 ? -1.917 -3.079 -19.965 1.00 87.44 91 LEU A O 1
ATOM 682 N N . ARG A 1 92 ? -4.076 -2.573 -20.294 1.00 89.31 92 ARG A N 1
ATOM 683 C CA . ARG A 1 92 ? -4.325 -2.183 -18.903 1.00 89.31 92 ARG A CA 1
ATOM 684 C C . ARG A 1 92 ? -4.447 -3.432 -18.034 1.00 89.31 92 ARG A C 1
ATOM 686 O O . ARG A 1 92 ? -5.296 -4.281 -18.285 1.00 89.31 92 ARG A O 1
ATOM 693 N N . SER A 1 93 ? -3.622 -3.523 -16.996 1.00 89.69 93 SER A N 1
ATOM 694 C CA . SER A 1 93 ? -3.696 -4.590 -16.004 1.00 89.69 93 SER A CA 1
ATOM 695 C C . SER A 1 93 ? -4.628 -4.181 -14.867 1.00 89.69 93 SER A C 1
ATOM 697 O O . SER A 1 93 ? -4.353 -3.227 -14.138 1.00 89.69 93 SER A O 1
ATOM 699 N N . GLU A 1 94 ? -5.715 -4.931 -14.676 1.00 91.31 94 GLU A N 1
ATOM 700 C CA . GLU A 1 94 ? -6.625 -4.742 -13.536 1.00 91.31 94 GLU A CA 1
ATOM 701 C C . GLU A 1 94 ? -5.917 -4.945 -12.194 1.00 91.31 94 GLU A C 1
ATOM 703 O O . GLU A 1 94 ? -6.211 -4.263 -11.209 1.00 91.31 94 GLU A O 1
ATOM 708 N N . TRP A 1 95 ? -4.933 -5.846 -12.156 1.00 89.44 95 TRP A N 1
ATOM 709 C CA . TRP A 1 95 ? -4.129 -6.065 -10.962 1.00 89.44 95 TRP A CA 1
ATOM 710 C C . TRP A 1 95 ? -3.298 -4.829 -10.606 1.00 89.44 95 TRP A C 1
ATOM 712 O O . TRP A 1 95 ? -3.302 -4.400 -9.451 1.00 89.44 95 TRP A O 1
ATOM 722 N N . PHE A 1 96 ? -2.634 -4.220 -11.593 1.00 91.69 96 PHE A N 1
ATOM 723 C CA . PHE A 1 96 ? -1.839 -3.011 -11.367 1.00 91.69 96 PHE A CA 1
ATOM 724 C C . PHE A 1 96 ? -2.757 -1.842 -11.026 1.00 91.69 96 PHE A C 1
ATOM 726 O O . PHE A 1 96 ? -2.465 -1.086 -10.107 1.00 91.69 96 PHE A O 1
ATOM 733 N N . TYR A 1 97 ? -3.898 -1.727 -11.709 1.00 91.38 97 TYR A N 1
ATOM 734 C CA . TYR A 1 97 ? -4.875 -0.679 -11.440 1.00 91.38 97 TYR A CA 1
ATOM 735 C C . TYR A 1 97 ? -5.349 -0.663 -9.986 1.00 91.38 97 TYR A C 1
ATOM 737 O O . TYR A 1 97 ? -5.443 0.406 -9.387 1.00 91.38 97 TYR A O 1
ATOM 745 N N . LYS A 1 98 ? -5.589 -1.839 -9.401 1.00 91.44 98 LYS A N 1
ATOM 746 C CA . LYS A 1 98 ? -6.043 -1.948 -8.012 1.00 91.44 98 LYS A CA 1
ATOM 747 C C . LYS A 1 98 ? -4.918 -1.794 -6.993 1.00 91.44 98 LYS A C 1
ATOM 749 O O . LYS A 1 98 ? -5.150 -1.208 -5.940 1.00 91.44 98 LYS A O 1
ATOM 754 N N . ASN A 1 99 ? -3.729 -2.326 -7.276 1.00 93.44 99 ASN A N 1
ATOM 755 C CA . ASN A 1 99 ? -2.722 -2.541 -6.233 1.00 93.44 99 ASN A CA 1
ATOM 756 C C . ASN A 1 99 ? -1.471 -1.673 -6.371 1.00 93.44 99 ASN A C 1
ATOM 758 O O . ASN A 1 99 ? -0.848 -1.389 -5.356 1.00 93.44 99 ASN A O 1
ATOM 762 N N . LEU A 1 100 ? -1.097 -1.219 -7.571 1.00 93.69 100 LEU A N 1
ATOM 763 C CA . LEU A 1 100 ? 0.210 -0.595 -7.799 1.00 93.69 100 LEU A CA 1
ATOM 764 C C . LEU A 1 100 ? 0.435 0.643 -6.924 1.00 93.69 100 LEU A C 1
ATOM 766 O O . LEU A 1 100 ? 1.429 0.726 -6.203 1.00 93.69 100 LEU A O 1
ATOM 770 N N . GLN A 1 101 ? -0.512 1.586 -6.952 1.00 94.00 101 GLN A N 1
ATOM 771 C CA . GLN A 1 101 ? -0.389 2.824 -6.183 1.00 94.00 101 GLN A CA 1
ATOM 772 C C . GLN A 1 101 ? -0.404 2.554 -4.676 1.00 94.00 101 GLN A C 1
ATOM 774 O O . GLN A 1 101 ? 0.372 3.151 -3.936 1.00 94.00 101 GLN A O 1
ATOM 779 N N . ALA A 1 102 ? -1.272 1.646 -4.225 1.00 94.12 102 ALA A N 1
ATOM 780 C CA . ALA A 1 102 ? -1.391 1.292 -2.817 1.00 94.12 102 ALA A CA 1
ATOM 781 C C . ALA A 1 102 ? -0.130 0.587 -2.300 1.00 94.12 102 ALA A C 1
ATOM 783 O O . ALA A 1 102 ? 0.349 0.925 -1.222 1.00 94.12 102 ALA A O 1
ATOM 784 N N . SER A 1 103 ? 0.444 -0.335 -3.080 1.00 94.00 103 SER A N 1
ATOM 785 C CA . SER A 1 103 ? 1.699 -1.015 -2.754 1.00 94.00 103 SER A CA 1
ATOM 786 C C . SER A 1 103 ? 2.871 -0.035 -2.693 1.00 94.00 103 SER A C 1
ATOM 788 O O . SER A 1 103 ? 3.647 -0.082 -1.741 1.00 94.00 103 SER A O 1
ATOM 790 N N . ALA A 1 104 ? 2.968 0.897 -3.647 1.00 92.75 104 ALA A N 1
ATOM 791 C CA . ALA A 1 104 ? 3.992 1.940 -3.626 1.00 92.75 104 ALA A CA 1
ATOM 792 C C . ALA A 1 104 ? 3.844 2.870 -2.415 1.00 92.75 104 ALA A C 1
ATOM 794 O O . ALA A 1 104 ? 4.806 3.084 -1.678 1.00 92.75 104 ALA A O 1
ATOM 795 N N . ALA A 1 105 ? 2.633 3.372 -2.165 1.00 92.00 105 ALA A N 1
ATOM 796 C CA . ALA A 1 105 ? 2.364 4.278 -1.056 1.00 92.00 105 ALA A CA 1
ATOM 797 C C . ALA A 1 105 ? 2.574 3.608 0.306 1.00 92.00 105 ALA A C 1
ATOM 799 O O . ALA A 1 105 ? 3.212 4.192 1.173 1.00 92.00 105 ALA A O 1
ATOM 800 N N . ALA A 1 106 ? 2.104 2.373 0.499 1.00 89.75 106 ALA A N 1
ATOM 801 C CA . ALA A 1 106 ? 2.289 1.649 1.755 1.00 89.75 106 ALA A CA 1
ATOM 802 C C . ALA A 1 106 ? 3.750 1.235 1.989 1.00 89.75 106 ALA A C 1
ATOM 804 O O . ALA A 1 106 ? 4.211 1.245 3.131 1.00 89.75 106 ALA A O 1
ATOM 805 N N . CYS A 1 107 ? 4.490 0.903 0.927 1.00 88.19 107 CYS A N 1
ATOM 806 C CA . CYS A 1 107 ? 5.925 0.659 1.029 1.00 88.19 107 CYS A CA 1
ATOM 807 C C . CYS A 1 107 ? 6.670 1.923 1.480 1.00 88.19 107 CYS A C 1
ATOM 809 O O . CYS A 1 107 ? 7.471 1.865 2.407 1.00 88.19 107 CYS A O 1
ATOM 811 N N . TRP A 1 108 ? 6.361 3.069 0.871 1.00 86.69 108 TRP A N 1
ATOM 812 C CA . TRP A 1 108 ? 7.016 4.339 1.173 1.00 86.69 108 TRP A CA 1
ATOM 813 C C . TRP A 1 108 ? 6.619 4.920 2.537 1.00 86.69 108 TRP A C 1
ATOM 815 O O . TRP A 1 108 ? 7.479 5.204 3.363 1.00 86.69 108 TRP A O 1
ATOM 825 N N . LEU A 1 109 ? 5.320 5.071 2.800 1.00 85.06 109 LEU A N 1
ATOM 826 C CA . LEU A 1 109 ? 4.812 5.787 3.975 1.00 85.06 109 LEU A CA 1
ATOM 827 C C . LEU A 1 109 ? 4.851 4.949 5.254 1.00 85.06 109 LEU A C 1
ATOM 829 O O . LEU A 1 109 ? 4.980 5.502 6.343 1.00 85.06 109 LEU A O 1
ATOM 833 N N . TYR A 1 110 ? 4.713 3.627 5.139 1.00 82.50 110 TYR A N 1
ATOM 834 C CA . TYR A 1 110 ? 4.601 2.735 6.296 1.00 82.50 110 TYR A CA 1
ATOM 835 C C . TYR A 1 110 ? 5.746 1.729 6.408 1.00 82.50 110 TYR A C 1
ATOM 837 O O . TYR A 1 110 ? 5.706 0.889 7.303 1.00 82.50 110 TYR A O 1
ATOM 845 N N . SER A 1 111 ? 6.736 1.763 5.503 1.00 81.25 111 SER A N 1
ATOM 846 C CA . SER A 1 111 ? 7.781 0.727 5.417 1.00 81.25 111 SER A CA 1
ATOM 847 C C . SER A 1 111 ? 7.189 -0.692 5.407 1.00 81.25 111 SER A C 1
ATOM 849 O O . SER A 1 111 ? 7.724 -1.622 6.010 1.00 81.25 111 SER A O 1
ATOM 851 N N . ASN A 1 112 ? 6.022 -0.862 4.773 1.00 83.25 112 ASN A N 1
ATOM 852 C CA . ASN A 1 112 ? 5.305 -2.129 4.800 1.00 83.25 112 ASN A CA 1
ATOM 853 C C . ASN A 1 112 ? 6.007 -3.148 3.892 1.00 83.25 112 ASN A C 1
ATOM 855 O O . ASN A 1 112 ? 5.916 -3.066 2.666 1.00 83.25 112 ASN A O 1
ATOM 859 N N . LEU A 1 113 ? 6.657 -4.134 4.512 1.00 80.31 113 LEU A N 1
ATOM 860 C CA . LEU A 1 113 ? 7.441 -5.171 3.842 1.00 80.31 113 LEU A CA 1
ATOM 861 C C . LEU A 1 113 ? 6.686 -5.862 2.700 1.00 80.31 113 LEU A C 1
ATOM 863 O O . LEU A 1 113 ? 7.168 -5.915 1.569 1.00 80.31 113 LEU A O 1
ATOM 867 N N . THR A 1 114 ? 5.478 -6.349 2.975 1.00 85.50 114 THR A N 1
ATOM 868 C CA . THR A 1 114 ? 4.652 -7.043 1.980 1.00 85.50 114 THR A CA 1
ATOM 869 C C . THR A 1 114 ? 4.325 -6.138 0.795 1.00 85.50 114 THR A C 1
ATOM 871 O O . THR A 1 114 ? 4.336 -6.580 -0.350 1.00 85.50 114 THR A O 1
ATOM 874 N N . SER A 1 115 ? 4.077 -4.854 1.053 1.00 89.94 115 SER A N 1
ATOM 875 C CA . SER A 1 115 ? 3.798 -3.867 0.007 1.00 89.94 115 SER A CA 1
ATOM 876 C C . SER A 1 115 ? 5.035 -3.573 -0.843 1.00 89.94 115 SER A C 1
ATOM 878 O O . SER A 1 115 ? 4.924 -3.496 -2.065 1.00 89.94 115 SER A O 1
ATOM 880 N N . CYS A 1 116 ? 6.219 -3.489 -0.228 1.00 87.44 116 CYS A N 1
ATOM 881 C CA . CYS A 1 116 ? 7.488 -3.336 -0.944 1.00 87.44 116 CYS A CA 1
ATOM 882 C C . CYS A 1 116 ? 7.807 -4.554 -1.822 1.00 87.44 116 CYS A C 1
ATOM 884 O O . CYS A 1 116 ? 8.177 -4.402 -2.985 1.00 87.44 116 CYS A O 1
ATOM 886 N N . GLN A 1 117 ? 7.605 -5.768 -1.301 1.00 86.19 117 GLN A N 1
ATOM 887 C CA . GLN A 1 117 ? 7.766 -7.006 -2.071 1.00 86.19 117 GLN A CA 1
ATOM 888 C C . GLN A 1 117 ? 6.768 -7.089 -3.227 1.00 86.19 117 GLN A C 1
ATOM 890 O O . GLN A 1 117 ? 7.148 -7.443 -4.340 1.00 86.19 117 GLN A O 1
ATOM 895 N N . ALA A 1 118 ? 5.504 -6.728 -2.991 1.00 91.88 118 ALA A N 1
ATOM 896 C CA . ALA A 1 118 ? 4.488 -6.683 -4.036 1.00 91.88 118 ALA A CA 1
ATOM 897 C C . ALA A 1 118 ? 4.860 -5.688 -5.145 1.00 91.88 118 ALA A C 1
ATOM 899 O O . ALA A 1 118 ? 4.720 -6.017 -6.322 1.00 91.88 118 ALA A O 1
ATOM 900 N N . LEU A 1 119 ? 5.387 -4.513 -4.788 1.00 91.38 119 LEU A N 1
ATOM 901 C CA . LEU A 1 119 ? 5.875 -3.528 -5.753 1.00 91.38 119 LEU A CA 1
ATOM 902 C C . LEU A 1 119 ? 7.052 -4.073 -6.581 1.00 91.38 119 LEU A C 1
ATOM 904 O O . LEU A 1 119 ? 7.040 -3.952 -7.805 1.00 91.38 119 LEU A O 1
ATOM 908 N N . GLY A 1 120 ? 8.023 -4.732 -5.940 1.00 88.31 120 GLY A N 1
ATOM 909 C CA . GLY A 1 120 ? 9.129 -5.407 -6.631 1.00 88.31 120 GLY A CA 1
ATOM 910 C C . GLY A 1 120 ? 8.640 -6.492 -7.599 1.00 88.31 120 GLY A C 1
ATOM 911 O O . GLY A 1 120 ? 9.018 -6.503 -8.769 1.00 88.31 120 GLY A O 1
ATOM 912 N N . ASN A 1 121 ? 7.699 -7.333 -7.161 1.00 89.06 121 ASN A N 1
ATOM 913 C CA . ASN A 1 121 ? 7.054 -8.336 -8.013 1.00 89.06 121 ASN A CA 1
ATOM 914 C C . ASN A 1 121 ? 6.333 -7.706 -9.213 1.00 89.06 121 ASN A C 1
ATOM 916 O O . ASN A 1 121 ? 6.383 -8.242 -10.319 1.00 89.06 121 ASN A O 1
ATOM 920 N N . MET A 1 122 ? 5.670 -6.560 -9.029 1.00 89.94 122 MET A N 1
ATOM 921 C CA . MET A 1 122 ? 5.041 -5.833 -10.135 1.00 89.94 122 MET A CA 1
ATOM 922 C C . MET A 1 122 ? 6.064 -5.297 -11.135 1.00 89.94 122 MET A C 1
ATOM 924 O O . MET A 1 122 ? 5.795 -5.333 -12.333 1.00 89.94 122 MET A O 1
ATOM 928 N N . CYS A 1 123 ? 7.242 -4.863 -10.684 1.00 88.62 123 CYS A N 1
ATOM 929 C CA . CYS A 1 123 ? 8.327 -4.490 -11.591 1.00 88.62 123 CYS A CA 1
ATOM 930 C C . CYS A 1 123 ? 8.787 -5.682 -12.453 1.00 88.62 123 CYS A C 1
ATOM 932 O O . CYS A 1 123 ? 8.888 -5.558 -13.676 1.00 88.62 123 CYS A O 1
ATOM 934 N N . VAL A 1 124 ? 8.946 -6.867 -11.853 1.00 86.25 124 VAL A N 1
ATOM 935 C CA . VAL A 1 124 ? 9.272 -8.102 -12.590 1.00 86.25 124 VAL A CA 1
ATOM 936 C C . VAL A 1 124 ? 8.176 -8.455 -13.600 1.00 86.25 124 VAL A C 1
ATOM 938 O O . VAL A 1 124 ? 8.473 -8.754 -14.755 1.00 86.25 124 VAL A O 1
ATOM 941 N N . MET A 1 125 ? 6.901 -8.365 -13.206 1.00 83.94 125 MET A N 1
ATOM 942 C CA . MET A 1 125 ? 5.766 -8.577 -14.118 1.00 83.94 125 MET A CA 1
ATOM 943 C C . MET A 1 125 ? 5.716 -7.548 -15.257 1.00 83.94 125 MET A C 1
ATOM 945 O O . MET A 1 125 ? 5.153 -7.832 -16.312 1.00 83.94 125 MET A O 1
ATOM 949 N N . ASN A 1 126 ? 6.326 -6.377 -15.069 1.00 80.25 126 ASN A N 1
ATOM 950 C CA . ASN A 1 126 ? 6.525 -5.369 -16.106 1.00 80.25 126 ASN A CA 1
ATOM 951 C C . ASN A 1 126 ? 7.846 -5.557 -16.880 1.00 80.25 126 ASN A C 1
ATOM 953 O O . ASN A 1 126 ? 8.367 -4.608 -17.465 1.00 80.25 126 ASN A O 1
ATOM 957 N N . MET A 1 127 ? 8.408 -6.772 -16.876 1.00 78.56 127 MET A N 1
ATOM 958 C CA . MET A 1 127 ? 9.639 -7.145 -17.584 1.00 78.56 127 MET A CA 1
ATOM 959 C C . MET A 1 127 ? 10.853 -6.277 -17.226 1.00 78.56 127 MET A C 1
ATOM 961 O O . MET A 1 127 ? 11.728 -6.070 -18.062 1.00 78.56 127 MET A O 1
ATOM 965 N N . ASN A 1 128 ? 10.907 -5.745 -15.999 1.00 76.94 128 ASN A N 1
ATOM 966 C CA . ASN A 1 128 ? 11.947 -4.806 -15.569 1.00 76.94 128 ASN A CA 1
ATOM 967 C C . ASN A 1 128 ? 12.087 -3.584 -16.499 1.00 76.94 128 ASN A C 1
ATOM 969 O O . ASN A 1 128 ? 13.179 -3.038 -16.659 1.00 76.94 128 ASN A O 1
ATOM 973 N N . SER A 1 129 ? 10.995 -3.168 -17.152 1.00 73.44 129 SER A N 1
ATOM 974 C CA . SER A 1 129 ? 11.010 -1.994 -18.018 1.00 73.44 129 SER A CA 1
ATOM 975 C C . SER A 1 129 ? 11.315 -0.755 -17.179 1.00 73.44 129 SER A C 1
ATOM 977 O O . SER A 1 129 ? 10.603 -0.456 -16.229 1.00 73.44 129 SER A O 1
ATOM 979 N N . LEU A 1 130 ? 12.404 -0.062 -17.509 1.00 69.31 130 LEU A N 1
ATOM 980 C CA . LEU A 1 130 ? 12.780 1.214 -16.909 1.00 69.31 130 LEU A CA 1
ATOM 981 C C . LEU A 1 130 ? 12.500 2.309 -17.937 1.00 69.31 130 LEU A C 1
ATOM 983 O O . LEU A 1 130 ? 13.377 2.696 -18.708 1.00 69.31 130 LEU A O 1
ATOM 987 N N . SER A 1 131 ? 11.250 2.766 -17.999 1.00 67.31 131 SER A N 1
ATOM 988 C CA . SER A 1 131 ? 10.888 3.925 -18.815 1.00 67.31 131 SER A CA 1
ATOM 989 C C . SER A 1 131 ? 11.146 5.215 -18.037 1.00 67.31 131 SER A C 1
ATOM 991 O O . SER A 1 131 ? 10.587 5.421 -16.962 1.00 67.31 131 SER A O 1
ATOM 993 N N . SER A 1 132 ? 11.952 6.123 -18.590 1.00 60.47 132 SER A N 1
ATOM 994 C CA . SER A 1 132 ? 12.142 7.473 -18.035 1.00 60.47 132 SER A CA 1
ATOM 995 C C . SER A 1 132 ? 10.955 8.404 -18.303 1.00 60.47 132 SER A C 1
ATOM 997 O O . SER A 1 132 ? 10.835 9.446 -17.664 1.00 60.47 132 SER A O 1
ATOM 999 N N . ALA A 1 133 ? 10.070 8.041 -19.237 1.00 66.75 133 ALA A N 1
ATOM 1000 C CA . ALA A 1 133 ? 8.953 8.885 -19.650 1.00 66.75 133 ALA A CA 1
ATOM 1001 C C . ALA A 1 133 ? 7.766 8.819 -18.679 1.00 66.75 133 ALA A C 1
ATOM 1003 O O . ALA A 1 133 ? 6.981 9.762 -18.601 1.00 66.75 133 ALA A O 1
ATOM 1004 N N . THR A 1 134 ? 7.604 7.706 -17.955 1.00 71.19 134 THR A N 1
ATOM 1005 C CA . THR A 1 134 ? 6.429 7.476 -17.110 1.00 71.19 134 THR A CA 1
ATOM 1006 C C . THR A 1 134 ? 6.746 6.579 -15.912 1.00 71.19 134 THR A C 1
ATOM 1008 O O . THR A 1 134 ? 7.367 5.536 -16.115 1.00 71.19 134 THR A O 1
ATOM 1011 N N . PRO A 1 135 ? 6.268 6.898 -14.693 1.00 81.06 135 PRO A N 1
ATOM 1012 C CA . PRO A 1 135 ? 6.472 6.055 -13.517 1.00 81.06 135 PRO A CA 1
ATOM 1013 C C . PRO A 1 135 ? 5.643 4.767 -13.630 1.00 81.06 135 PRO A C 1
ATOM 1015 O O . PRO A 1 135 ? 4.472 4.721 -13.264 1.00 81.06 135 PRO A O 1
ATOM 1018 N N . ASP A 1 136 ? 6.235 3.712 -14.176 1.00 87.62 136 ASP A N 1
ATOM 1019 C CA . ASP A 1 136 ? 5.689 2.355 -14.134 1.00 87.62 136 ASP A CA 1
ATOM 1020 C C . ASP A 1 136 ? 6.039 1.659 -12.802 1.00 87.62 136 ASP A C 1
ATOM 1022 O O . ASP A 1 136 ? 6.535 2.287 -11.863 1.00 87.62 136 ASP A O 1
ATOM 1026 N N . ALA A 1 137 ? 5.764 0.358 -12.681 1.00 89.75 137 ALA A N 1
ATOM 1027 C CA . ALA A 1 137 ? 6.048 -0.377 -11.448 1.00 89.75 137 ALA A CA 1
ATOM 1028 C C . ALA A 1 137 ? 7.531 -0.349 -11.044 1.00 89.75 137 ALA A C 1
ATOM 1030 O O . ALA A 1 137 ? 7.840 -0.249 -9.855 1.00 89.75 137 ALA A O 1
ATOM 1031 N N . CYS A 1 138 ? 8.444 -0.383 -12.014 1.00 88.19 138 CYS A N 1
ATOM 1032 C CA . CYS A 1 138 ? 9.876 -0.306 -11.758 1.00 88.19 138 CYS A CA 1
ATOM 1033 C C . CYS A 1 138 ? 10.310 1.118 -11.427 1.00 88.19 138 CYS A C 1
ATOM 1035 O O . CYS A 1 138 ? 11.090 1.311 -10.498 1.00 88.19 138 CYS A O 1
ATOM 1037 N N . GLY A 1 139 ? 9.768 2.118 -12.124 1.00 88.62 139 GLY A N 1
ATOM 1038 C CA . GLY A 1 139 ? 9.993 3.528 -11.814 1.00 88.62 139 GLY A CA 1
ATOM 1039 C C . GLY A 1 139 ? 9.544 3.883 -10.397 1.00 88.62 139 GLY A C 1
ATOM 1040 O O . GLY A 1 139 ? 10.268 4.562 -9.673 1.00 88.62 139 GLY A O 1
ATOM 1041 N N . LEU A 1 140 ? 8.397 3.363 -9.952 1.00 90.12 140 LEU A N 1
ATOM 1042 C CA . LEU A 1 140 ? 7.937 3.519 -8.571 1.00 90.12 140 LEU A CA 1
ATOM 1043 C C . LEU A 1 140 ? 8.833 2.788 -7.572 1.00 90.12 140 LEU A C 1
ATOM 1045 O O . LEU A 1 140 ? 9.156 3.350 -6.530 1.00 90.12 140 LEU A O 1
ATOM 1049 N N . PHE A 1 141 ? 9.266 1.566 -7.882 1.00 88.12 141 PHE A N 1
ATOM 1050 C CA . PHE A 1 141 ? 10.210 0.835 -7.037 1.00 88.12 141 PHE A CA 1
ATOM 1051 C C . PHE A 1 141 ? 11.528 1.607 -6.861 1.00 88.12 141 PHE A C 1
ATOM 1053 O O . PHE A 1 141 ? 11.982 1.812 -5.736 1.00 88.12 141 PHE A O 1
ATOM 1060 N N . GLN A 1 142 ? 12.091 2.114 -7.962 1.00 86.69 142 GLN A N 1
ATOM 1061 C CA . GLN A 1 142 ? 13.292 2.952 -7.964 1.00 86.69 142 GLN A CA 1
ATOM 1062 C C . GLN A 1 142 ? 13.077 4.271 -7.222 1.00 86.69 142 GLN A C 1
ATOM 1064 O O . GLN A 1 142 ? 13.953 4.693 -6.473 1.00 86.69 142 GLN A O 1
ATOM 1069 N N . TYR A 1 143 ? 11.908 4.902 -7.369 1.00 86.62 143 TYR A N 1
ATOM 1070 C CA . TYR A 1 143 ? 11.556 6.102 -6.613 1.00 86.62 143 TYR A CA 1
ATOM 1071 C C . TYR A 1 143 ? 11.615 5.840 -5.105 1.00 86.62 143 TYR A C 1
ATOM 1073 O O . TYR A 1 143 ? 12.264 6.594 -4.380 1.00 86.62 143 TYR A O 1
ATOM 1081 N N . VAL A 1 144 ? 10.993 4.758 -4.623 1.00 85.38 144 VAL A N 1
ATOM 1082 C CA . VAL A 1 144 ? 11.035 4.418 -3.193 1.00 85.38 144 VAL A CA 1
ATOM 1083 C C . VAL A 1 144 ? 12.467 4.107 -2.755 1.00 85.38 144 VAL A C 1
ATOM 1085 O O . VAL A 1 144 ? 12.911 4.610 -1.725 1.00 85.38 144 VAL A O 1
ATOM 1088 N N . PHE A 1 145 ? 13.210 3.325 -3.538 1.00 82.62 145 PHE A N 1
ATOM 1089 C CA . PHE A 1 145 ? 14.605 3.000 -3.246 1.00 82.62 145 PHE A CA 1
ATOM 1090 C C . PHE A 1 145 ? 15.480 4.259 -3.132 1.00 82.62 145 PHE A C 1
ATOM 1092 O O . PHE A 1 145 ? 16.108 4.480 -2.100 1.00 82.62 145 PHE A O 1
ATOM 1099 N N . ALA A 1 146 ? 15.469 5.134 -4.139 1.00 83.31 146 ALA A N 1
ATOM 1100 C CA . ALA A 1 146 ? 16.302 6.336 -4.179 1.00 83.31 146 ALA A CA 1
ATOM 1101 C C . ALA A 1 146 ? 15.997 7.312 -3.032 1.00 83.31 146 ALA A C 1
ATOM 1103 O O . ALA A 1 146 ? 16.903 7.964 -2.522 1.00 83.31 146 ALA A O 1
ATOM 1104 N N . ASN A 1 147 ? 14.738 7.385 -2.590 1.00 79.25 147 ASN A N 1
ATOM 1105 C CA . ASN A 1 147 ? 14.343 8.235 -1.465 1.00 79.25 147 ASN A CA 1
ATOM 1106 C C . ASN A 1 147 ? 14.553 7.577 -0.087 1.00 79.25 147 ASN A C 1
ATOM 1108 O O . ASN A 1 147 ? 14.432 8.257 0.928 1.00 79.25 147 ASN A O 1
ATOM 1112 N N . THR A 1 148 ? 14.875 6.278 -0.022 1.00 72.06 148 THR A N 1
ATOM 1113 C CA . THR A 1 148 ? 15.153 5.562 1.243 1.00 72.06 148 THR A CA 1
ATOM 1114 C C . THR A 1 148 ? 16.618 5.153 1.417 1.00 72.06 148 THR A C 1
ATOM 1116 O O . THR A 1 148 ? 17.043 4.905 2.542 1.00 72.06 148 THR A O 1
ATOM 1119 N N . VAL A 1 149 ? 17.417 5.122 0.344 1.00 67.19 149 VAL A N 1
ATOM 1120 C CA . VAL A 1 149 ? 18.798 4.600 0.345 1.00 67.19 149 VAL A CA 1
ATOM 1121 C C . VAL A 1 149 ? 19.729 5.301 1.344 1.00 67.19 149 VAL A C 1
ATOM 1123 O O . VAL A 1 149 ? 20.585 4.654 1.942 1.00 67.19 149 VAL A O 1
ATOM 1126 N N . GLY A 1 150 ? 19.543 6.605 1.570 1.00 60.69 150 GLY A N 1
ATOM 1127 C CA . GLY A 1 150 ? 20.367 7.406 2.483 1.00 60.69 150 GLY A CA 1
ATOM 1128 C C . GLY A 1 150 ? 20.021 7.256 3.968 1.00 60.69 150 GLY A C 1
ATOM 1129 O O . GLY A 1 150 ? 20.765 7.752 4.808 1.00 60.69 150 GLY A O 1
ATOM 1130 N N . LEU A 1 151 ? 18.915 6.585 4.307 1.00 62.34 151 LEU A N 1
ATOM 1131 C CA . LEU A 1 151 ? 18.441 6.480 5.691 1.00 62.34 151 LEU A CA 1
ATOM 1132 C C . LEU A 1 151 ? 19.132 5.367 6.494 1.00 62.34 151 LEU A C 1
ATOM 1134 O O . LEU A 1 151 ? 18.969 5.337 7.709 1.00 62.34 151 LEU A O 1
ATOM 1138 N N . GLY A 1 152 ? 19.932 4.503 5.850 1.00 59.25 152 GLY A N 1
ATOM 1139 C CA . GLY A 1 152 ? 20.551 3.336 6.485 1.00 59.25 152 GLY A CA 1
ATOM 1140 C C . GLY A 1 152 ? 19.487 2.319 6.907 1.00 59.25 152 GLY A C 1
ATOM 1141 O O . GLY A 1 152 ? 18.614 2.610 7.715 1.00 59.25 152 GLY A O 1
ATOM 1142 N N . THR A 1 153 ? 19.567 1.095 6.378 1.00 48.53 153 THR A N 1
ATOM 1143 C CA . THR A 1 153 ? 18.429 0.165 6.207 1.00 48.53 153 THR A CA 1
ATOM 1144 C C . THR A 1 153 ? 17.575 0.541 4.993 1.00 48.53 153 THR A C 1
ATOM 1146 O O . THR A 1 153 ? 16.836 1.518 4.999 1.00 48.53 153 THR A O 1
ATOM 1149 N N . VAL A 1 154 ? 17.667 -0.261 3.929 1.00 49.31 154 VAL A N 1
ATOM 1150 C CA . VAL A 1 154 ? 16.868 -0.069 2.712 1.00 49.31 154 VAL A CA 1
ATOM 1151 C C . VAL A 1 154 ? 15.606 -0.915 2.853 1.00 49.31 154 VAL A C 1
ATOM 1153 O O . VAL A 1 154 ? 15.670 -2.142 2.867 1.00 49.31 154 VAL A O 1
ATOM 1156 N N . HIS A 1 155 ? 14.469 -0.245 3.022 1.00 46.88 155 HIS A N 1
ATOM 1157 C CA . HIS A 1 155 ? 13.156 -0.839 3.313 1.00 46.88 155 HIS A CA 1
ATOM 1158 C C . HIS A 1 155 ? 12.989 -1.512 4.692 1.00 46.88 155 HIS A C 1
ATOM 1160 O O . HIS A 1 155 ? 12.007 -2.221 4.881 1.00 46.88 155 HIS A O 1
ATOM 1166 N N . SER A 1 156 ? 13.870 -1.279 5.676 1.00 43.34 156 SER A N 1
ATOM 1167 C CA . SER A 1 156 ? 13.647 -1.707 7.079 1.00 43.34 156 SER A CA 1
ATOM 1168 C C . SER A 1 156 ? 13.413 -3.217 7.303 1.00 43.34 156 SER A C 1
ATOM 1170 O O . SER A 1 156 ? 12.744 -3.608 8.258 1.00 43.34 156 SER A O 1
ATOM 1172 N N . ILE A 1 157 ? 13.990 -4.079 6.452 1.00 49.94 157 ILE A N 1
ATOM 1173 C CA . ILE A 1 157 ? 13.958 -5.550 6.574 1.00 49.94 157 ILE A CA 1
ATOM 1174 C C . ILE A 1 157 ? 15.348 -6.041 6.992 1.00 49.94 157 ILE A C 1
ATOM 1176 O O . ILE A 1 157 ? 16.296 -5.975 6.207 1.00 49.94 157 ILE A O 1
ATOM 1180 N N . SER A 1 158 ? 15.496 -6.570 8.205 1.00 40.94 158 SER A N 1
ATOM 1181 C CA . SER A 1 158 ? 16.710 -7.303 8.587 1.00 40.94 158 SER A CA 1
ATOM 11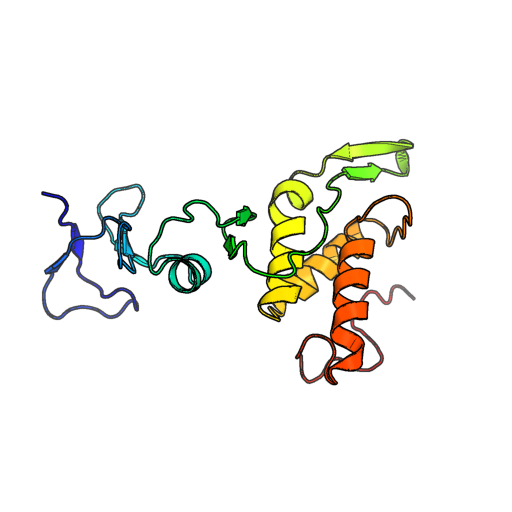82 C C . SER A 1 158 ? 16.821 -8.604 7.759 1.00 40.94 158 SER A C 1
ATOM 1184 O O . SER A 1 158 ? 15.813 -9.257 7.514 1.00 40.94 158 SER A O 1
ATOM 1186 N N . PHE A 1 159 ? 18.031 -8.989 7.315 1.00 39.88 159 PHE A N 1
ATOM 1187 C CA . PHE A 1 159 ? 18.367 -10.204 6.522 1.00 39.88 159 PHE A CA 1
ATOM 1188 C C . PHE A 1 159 ? 18.202 -10.192 4.987 1.00 39.88 159 PHE A C 1
ATOM 1190 O O . PHE A 1 159 ? 18.471 -11.220 4.359 1.00 39.88 159 PHE A O 1
ATOM 1197 N N . TRP A 1 160 ? 17.869 -9.077 4.328 1.00 41.00 160 TRP A N 1
ATOM 1198 C CA . TRP A 1 160 ? 18.082 -9.000 2.872 1.00 41.00 160 TRP A CA 1
ATOM 1199 C C . TRP A 1 160 ? 19.590 -8.894 2.590 1.00 41.00 160 TRP A C 1
ATOM 1201 O O . TRP A 1 160 ? 20.205 -7.855 2.824 1.00 41.00 160 TRP A O 1
ATOM 1211 N N . ARG A 1 161 ? 20.212 -10.005 2.161 1.00 34.72 161 ARG A N 1
ATOM 1212 C CA . ARG A 1 161 ? 21.617 -10.026 1.719 1.00 34.72 161 ARG A CA 1
ATOM 1213 C C . ARG A 1 161 ? 21.809 -9.057 0.547 1.00 34.72 161 ARG A C 1
ATOM 1215 O O . ARG A 1 161 ? 20.896 -8.839 -0.243 1.00 34.72 161 ARG A O 1
ATOM 1222 N N . GLN A 1 162 ? 23.046 -8.580 0.380 1.00 40.72 162 GLN A N 1
ATOM 1223 C CA . GLN A 1 162 ? 23.529 -7.906 -0.839 1.00 40.72 162 GLN A CA 1
ATOM 1224 C C . GLN A 1 162 ? 23.237 -8.707 -2.129 1.00 40.72 162 GLN A C 1
ATOM 1226 O O . GLN A 1 162 ? 23.233 -8.135 -3.214 1.00 40.72 162 GLN A O 1
ATOM 1231 N N . SER A 1 163 ? 22.942 -10.006 -2.013 1.00 35.38 163 SER A N 1
ATOM 1232 C CA . SER A 1 163 ? 22.337 -10.844 -3.046 1.00 35.38 163 SER A CA 1
ATOM 1233 C C . SER A 1 163 ? 20.870 -11.165 -2.707 1.00 35.38 163 SER A C 1
ATOM 1235 O O . SER A 1 163 ? 20.560 -11.967 -1.826 1.00 35.38 163 SER A O 1
ATOM 1237 N N . LEU A 1 164 ? 19.969 -10.492 -3.418 1.00 39.53 164 LEU A N 1
ATOM 1238 C CA . LEU A 1 164 ? 18.509 -10.633 -3.390 1.00 39.53 164 LEU A CA 1
ATOM 1239 C C . LEU A 1 164 ? 18.032 -12.075 -3.659 1.00 39.53 164 LEU A C 1
ATOM 1241 O O . LEU A 1 164 ? 18.643 -12.761 -4.476 1.00 39.53 164 LEU A O 1
ATOM 1245 N N . PRO A 1 165 ? 16.870 -12.510 -3.132 1.00 39.06 165 PRO A N 1
ATOM 1246 C CA . PRO A 1 165 ? 16.098 -13.577 -3.741 1.00 39.06 165 PRO A CA 1
ATOM 1247 C C . PRO A 1 165 ? 15.132 -12.961 -4.759 1.00 39.06 165 PRO A C 1
ATOM 1249 O O . PRO A 1 165 ? 13.943 -12.800 -4.503 1.00 39.06 165 PRO A O 1
ATOM 1252 N N . TRP A 1 166 ? 15.644 -12.635 -5.939 1.00 44.56 166 TRP A N 1
ATOM 1253 C CA . TRP A 1 166 ? 14.829 -12.724 -7.144 1.00 44.56 166 TRP A CA 1
ATOM 1254 C C . TRP A 1 166 ? 15.571 -13.644 -8.107 1.00 44.56 166 TRP A C 1
ATOM 1256 O O . TRP A 1 166 ? 16.748 -13.418 -8.361 1.00 44.56 166 TRP A O 1
ATOM 1266 N N . LEU A 1 167 ? 14.874 -14.648 -8.645 1.00 38.69 167 LEU A N 1
ATOM 1267 C CA . LEU A 1 167 ? 15.148 -15.209 -9.972 1.00 38.69 167 LEU A CA 1
ATOM 1268 C C . LEU A 1 167 ? 16.624 -15.532 -10.288 1.00 38.69 167 LEU A C 1
ATOM 1270 O O . LEU A 1 167 ? 17.287 -14.795 -11.010 1.00 38.69 167 LEU A O 1
ATOM 1274 N N . PHE A 1 168 ? 17.095 -16.703 -9.858 1.00 29.64 168 PHE A N 1
ATOM 1275 C CA . PHE A 1 168 ? 18.144 -17.413 -10.592 1.00 29.64 168 PHE A CA 1
ATOM 1276 C C . PHE A 1 168 ? 17.445 -18.464 -11.476 1.00 29.64 168 PHE A C 1
ATOM 1278 O O . PHE A 1 168 ? 17.027 -19.510 -10.989 1.00 29.64 168 PHE A O 1
ATOM 1285 N N . TYR A 1 169 ? 17.236 -18.156 -12.760 1.00 36.88 169 TYR A N 1
ATOM 1286 C CA . TYR A 1 169 ? 17.204 -19.181 -13.810 1.00 36.88 169 TYR A CA 1
ATOM 1287 C C . TYR A 1 169 ? 18.539 -19.054 -14.542 1.00 36.88 169 TYR A C 1
ATOM 1289 O O . TYR A 1 169 ? 18.659 -18.292 -15.501 1.00 36.88 169 TYR A O 1
ATOM 1297 N N . GLY A 1 170 ? 19.546 -19.729 -13.996 1.00 33.19 170 GLY A N 1
ATOM 1298 C CA . GLY A 1 170 ? 20.924 -19.780 -14.473 1.00 33.19 170 GLY A CA 1
ATOM 1299 C C . GLY A 1 170 ? 21.625 -20.969 -13.848 1.00 33.19 170 GLY A C 1
ATOM 1300 O O . GLY A 1 170 ? 21.544 -21.091 -12.609 1.00 33.19 170 GLY A O 1
#

Secondary structure (DSSP, 8-state):
--EEEEEE-TTSPEEEEEEEEE-B--SS-SEEE-TTSSSEEEPPHHHHHHHSSS---TTSEEETTEEE-SSS-PPP----EEEETTTTEEEE-HHHHHHHHHHHHHHHHH--HHHHHHHHHHHHHTTT---SSS--HHHHHHHHHHHHGGGSSSTT-TT--SS-SS----

Radius of gyration: 20.19 Å; chains: 1; bounding box: 55×35×59 Å